Protein AF-A0A1M6W3X0-F1 (afdb_monomer)

pLDDT: mean 87.33, std 5.78, range [67.38, 94.69]

Foldseek 3Di:
DDPVVVVVVLVVQPLVVVCVVCCVPPPVCVLVVQQPDDDPDDPVPDPDGSSRVVVVVVCCVSNVPPDPVSCVVPPD

Organism: NCBI:txid1121950

Solvent-accessible surface area (backbone atoms only — not comparable to fu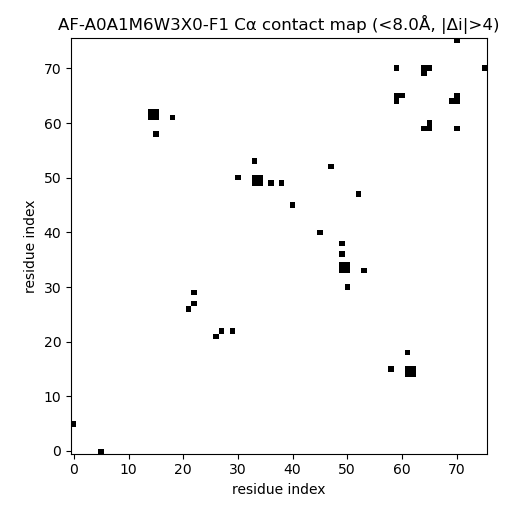ll-atom values): 4713 Å² total; per-residue (Å²): 133,52,76,64,58,54,52,60,54,54,74,72,57,55,46,65,62,55,46,51,53,49,37,60,73,77,38,76,54,50,68,56,57,47,56,70,50,87,68,91,69,64,76,93,80,58,92,67,54,64,42,57,54,51,50,51,58,51,49,33,58,56,70,64,44,86,46,72,67,53,42,47,77,75,74,109

Structure (mmCIF, N/CA/C/O backbone):
data_AF-A0A1M6W3X0-F1
#
_entry.id   AF-A0A1M6W3X0-F1
#
loop_
_atom_site.group_PDB
_atom_site.id
_atom_site.type_symbol
_atom_site.label_atom_id
_atom_site.label_alt_id
_atom_site.label_comp_id
_atom_site.label_asym_id
_atom_site.label_entity_id
_atom_site.label_seq_id
_atom_site.pdbx_PDB_ins_code
_atom_site.Cartn_x
_atom_site.Cartn_y
_atom_site.Cartn_z
_atom_site.occupancy
_atom_site.B_iso_or_equiv
_atom_site.auth_seq_id
_atom_site.auth_comp_id
_atom_site.auth_asym_id
_atom_site.auth_atom_id
_atom_site.pdbx_PDB_model_num
ATOM 1 N N . MET A 1 1 ? -25.869 -1.846 12.015 1.00 67.38 1 MET A N 1
ATOM 2 C CA . MET A 1 1 ? -24.637 -1.476 12.740 1.00 67.38 1 MET A CA 1
ATOM 3 C C . MET A 1 1 ? -24.476 0.033 12.694 1.00 67.38 1 MET A C 1
ATOM 5 O O . MET A 1 1 ? -24.438 0.597 11.599 1.00 67.38 1 MET A O 1
ATOM 9 N N . THR A 1 2 ? -24.443 0.694 13.845 1.00 91.06 2 THR A N 1
ATOM 10 C CA . THR A 1 2 ? -24.280 2.153 13.924 1.00 91.06 2 THR A CA 1
ATOM 11 C C . THR A 1 2 ? -22.852 2.573 13.547 1.00 91.06 2 THR A C 1
ATOM 13 O O . THR A 1 2 ? -21.915 1.773 13.596 1.00 91.06 2 THR A O 1
ATOM 16 N N . LYS A 1 3 ? -22.646 3.845 13.166 1.00 81.69 3 LYS A N 1
ATOM 17 C CA . LYS A 1 3 ? -21.291 4.378 12.898 1.00 81.69 3 LYS A CA 1
ATOM 18 C C . LYS A 1 3 ? -20.366 4.218 14.114 1.00 81.69 3 LYS A C 1
ATOM 20 O O . LYS A 1 3 ? -19.177 3.973 13.946 1.00 81.69 3 LYS A O 1
ATOM 25 N N . LYS A 1 4 ? -20.924 4.324 15.326 1.00 87.50 4 LYS A N 1
ATOM 26 C CA . LYS A 1 4 ? -20.206 4.133 16.591 1.00 87.50 4 LYS A CA 1
ATOM 27 C C . LYS A 1 4 ? -19.730 2.687 16.752 1.00 87.50 4 LYS A C 1
ATOM 29 O O . LYS A 1 4 ? -18.549 2.469 16.984 1.00 87.50 4 LYS A O 1
ATOM 34 N N . GLU A 1 5 ? -20.608 1.712 16.531 1.00 86.75 5 GLU A N 1
ATOM 35 C CA . GLU A 1 5 ? -20.252 0.285 16.578 1.00 86.75 5 GLU A CA 1
ATOM 36 C C . GLU A 1 5 ? -19.159 -0.087 15.567 1.00 86.75 5 GLU A C 1
ATOM 38 O O . GLU A 1 5 ? -18.248 -0.838 15.904 1.00 86.75 5 GLU A O 1
ATOM 43 N N . LYS A 1 6 ? -19.205 0.467 14.346 1.00 81.88 6 LYS A N 1
ATOM 44 C CA . LYS A 1 6 ? -18.150 0.256 13.338 1.00 81.88 6 LYS A CA 1
ATOM 45 C C . LYS A 1 6 ? -16.784 0.758 13.818 1.00 81.88 6 LYS A C 1
ATOM 47 O O . LYS A 1 6 ? -15.786 0.072 13.625 1.00 81.88 6 LYS A O 1
ATOM 52 N N . ARG A 1 7 ? -16.738 1.929 14.465 1.00 78.44 7 ARG A N 1
ATOM 53 C CA . ARG A 1 7 ? -15.498 2.502 15.017 1.00 78.44 7 ARG A CA 1
ATOM 54 C C . ARG A 1 7 ? -14.942 1.673 16.172 1.00 78.44 7 ARG A C 1
ATOM 56 O O . ARG A 1 7 ? -13.742 1.442 16.206 1.00 78.44 7 ARG A O 1
ATOM 63 N N . GLU A 1 8 ? -15.794 1.202 17.081 1.00 83.75 8 GLU A N 1
ATOM 64 C CA . GLU A 1 8 ? -15.350 0.355 18.198 1.00 83.75 8 GLU A CA 1
ATOM 65 C C . GLU A 1 8 ? -14.795 -0.991 17.719 1.00 83.75 8 GLU A C 1
ATOM 67 O O . GLU A 1 8 ? -13.767 -1.435 18.218 1.00 83.75 8 GLU A O 1
ATOM 72 N N . ARG A 1 9 ? -15.401 -1.599 16.691 1.00 81.44 9 ARG A N 1
ATOM 73 C CA . ARG A 1 9 ? -14.842 -2.808 16.063 1.00 81.44 9 ARG A CA 1
ATOM 74 C C . ARG A 1 9 ? -13.493 -2.539 15.394 1.00 81.44 9 ARG A C 1
ATOM 76 O O . ARG A 1 9 ? -12.576 -3.330 15.565 1.00 81.44 9 ARG A O 1
ATOM 83 N N . LYS A 1 10 ? -13.348 -1.401 14.704 1.00 75.62 10 LYS A N 1
ATOM 84 C CA . LYS A 1 10 ? -12.093 -1.009 14.041 1.00 75.62 10 LYS A CA 1
ATOM 85 C C . LYS A 1 10 ? -10.927 -0.827 15.026 1.00 75.62 10 LYS A C 1
ATOM 87 O O . LYS A 1 10 ? -9.793 -1.102 14.671 1.00 75.62 10 LYS A O 1
ATOM 92 N N . LYS A 1 11 ? -11.181 -0.417 16.276 1.00 75.31 11 LYS A N 1
ATOM 93 C CA . LYS A 1 11 ? -10.130 -0.302 17.312 1.00 75.31 11 LYS A CA 1
ATOM 94 C C . LYS A 1 11 ? -9.502 -1.641 17.704 1.00 75.31 11 LYS A C 1
ATOM 96 O O . LYS A 1 11 ? -8.375 -1.660 18.181 1.00 75.31 11 LYS A O 1
ATOM 101 N N . GLN A 1 12 ? -10.246 -2.736 17.565 1.00 73.56 12 GLN A N 1
ATOM 102 C CA . GLN A 1 12 ? -9.756 -4.087 17.852 1.00 73.56 12 GLN A CA 1
ATOM 103 C C . GLN A 1 12 ? -9.126 -4.747 16.622 1.00 73.56 12 GLN A C 1
ATOM 105 O O . GLN A 1 12 ? -8.586 -5.846 16.733 1.00 73.56 12 GLN A O 1
ATOM 110 N N . ASP A 1 13 ? -9.211 -4.094 15.465 1.00 75.44 13 ASP A N 1
ATOM 111 C CA . ASP A 1 13 ? -8.751 -4.642 14.204 1.00 75.44 13 ASP A CA 1
ATOM 112 C C . ASP A 1 13 ? -7.219 -4.662 14.164 1.00 75.44 13 ASP A C 1
ATOM 114 O O . ASP A 1 13 ? -6.554 -3.643 14.369 1.00 75.44 13 ASP A O 1
ATOM 118 N N . ARG A 1 14 ? -6.656 -5.845 13.919 1.00 74.06 14 ARG A N 1
ATOM 119 C CA . ARG A 1 14 ? -5.216 -6.063 13.741 1.00 74.06 14 ARG A CA 1
ATOM 120 C C . ARG A 1 14 ? -4.862 -6.224 12.263 1.00 74.06 14 ARG A C 1
ATOM 122 O O . ARG A 1 14 ? -3.853 -6.849 11.950 1.00 74.06 14 ARG A O 1
ATOM 129 N N . GLY A 1 15 ? -5.645 -5.620 11.366 1.00 81.50 15 GLY A N 1
ATOM 130 C CA . GLY A 1 15 ? -5.549 -5.806 9.917 1.00 81.50 15 GLY A CA 1
ATOM 131 C C . GLY A 1 15 ? -4.133 -5.770 9.329 1.00 81.50 15 GLY A C 1
ATOM 132 O O . GLY A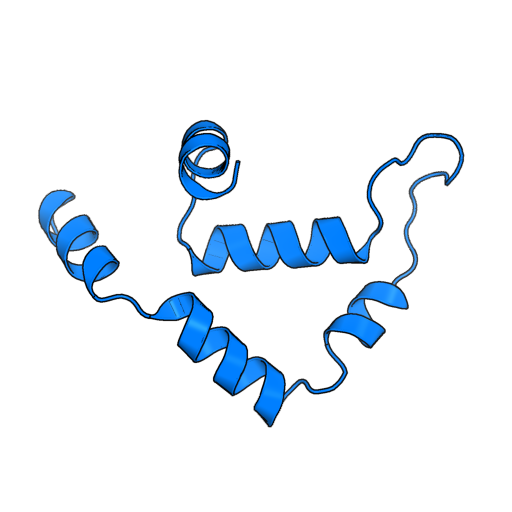 1 15 ? -3.824 -6.596 8.476 1.00 81.50 15 GLY A O 1
ATOM 133 N N . ILE A 1 16 ? -3.237 -4.885 9.794 1.00 84.69 16 ILE A N 1
ATOM 134 C CA . ILE A 1 16 ? -1.835 -4.859 9.321 1.00 84.69 16 ILE A CA 1
ATOM 135 C C . ILE A 1 16 ? -1.079 -6.126 9.732 1.00 84.69 16 ILE A C 1
ATOM 137 O O . ILE A 1 16 ? -0.370 -6.705 8.917 1.00 84.69 16 ILE A O 1
ATOM 141 N N . VAL A 1 17 ? -1.213 -6.559 10.987 1.00 85.69 17 VAL A N 1
ATOM 142 C CA . VAL A 1 17 ? -0.516 -7.745 11.510 1.00 85.69 17 VAL A CA 1
ATOM 143 C C . VAL A 1 17 ? -1.008 -8.998 10.793 1.00 85.69 17 VAL A C 1
ATOM 145 O O . VAL A 1 17 ? -0.197 -9.820 10.368 1.00 85.69 17 VAL A O 1
ATOM 148 N N . ASP A 1 18 ? -2.321 -9.107 10.598 1.00 87.81 18 ASP A N 1
ATOM 149 C CA . ASP A 1 18 ? -2.929 -10.224 9.876 1.00 87.81 18 ASP A CA 1
ATOM 150 C C . ASP A 1 18 ? -2.494 -10.225 8.406 1.00 87.81 18 ASP A C 1
ATOM 152 O O . ASP A 1 18 ? -2.121 -11.267 7.864 1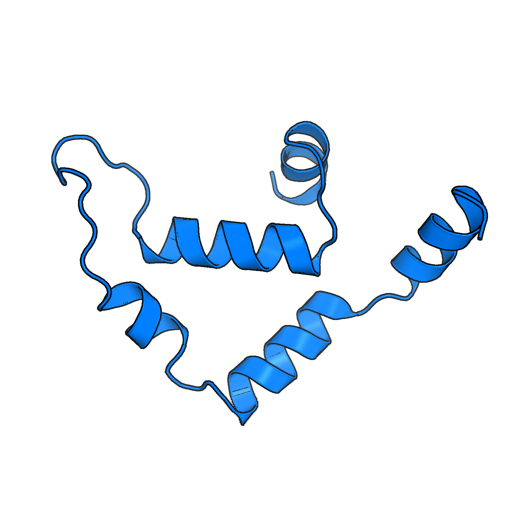.00 87.81 18 ASP A O 1
ATOM 156 N N . PHE A 1 19 ? -2.437 -9.049 7.774 1.00 89.38 19 PHE A N 1
ATOM 157 C CA . PHE A 1 19 ? -1.891 -8.907 6.429 1.00 89.38 19 PHE A CA 1
ATOM 158 C C . PHE A 1 19 ? -0.426 -9.329 6.357 1.00 89.38 19 PHE A C 1
ATOM 160 O O . PHE A 1 19 ? -0.075 -10.091 5.464 1.00 89.38 19 PHE A O 1
ATOM 167 N N . MET A 1 20 ? 0.426 -8.891 7.288 1.00 89.12 20 MET A N 1
ATOM 168 C CA . MET A 1 20 ? 1.835 -9.292 7.309 1.00 89.12 20 MET A CA 1
ATOM 169 C C . MET A 1 20 ? 1.981 -10.804 7.484 1.00 89.12 20 MET A C 1
ATOM 171 O O . MET A 1 20 ? 2.823 -11.408 6.827 1.00 89.12 20 MET A O 1
ATOM 175 N N . MET A 1 21 ? 1.151 -11.434 8.318 1.00 91.81 21 MET A N 1
ATOM 176 C CA . MET A 1 21 ? 1.163 -12.887 8.497 1.00 91.81 21 MET A CA 1
ATOM 177 C C . MET A 1 21 ? 0.772 -13.619 7.202 1.00 91.81 21 MET A C 1
ATOM 179 O O . MET A 1 21 ? 1.481 -14.530 6.778 1.00 91.81 21 MET A O 1
ATOM 183 N N . VAL A 1 22 ? -0.311 -13.197 6.542 1.00 91.62 22 VAL A N 1
ATOM 184 C CA . VAL A 1 22 ? -0.788 -13.788 5.278 1.00 91.62 22 VAL A CA 1
ATOM 185 C C . VAL A 1 22 ? 0.197 -13.536 4.137 1.00 91.62 22 VAL A C 1
ATOM 187 O O . VAL A 1 22 ? 0.525 -14.463 3.399 1.00 91.62 22 VAL A O 1
ATOM 190 N N . ALA A 1 23 ? 0.691 -12.306 3.999 1.00 91.38 23 ALA A N 1
ATOM 191 C CA . ALA A 1 23 ? 1.651 -11.927 2.971 1.00 91.38 23 ALA A CA 1
ATOM 192 C C . ALA A 1 23 ? 2.958 -12.705 3.135 1.00 91.38 23 ALA A C 1
ATOM 194 O O . ALA A 1 23 ? 3.426 -13.304 2.173 1.00 91.38 23 ALA A O 1
ATOM 195 N N . ASN A 1 24 ? 3.489 -12.798 4.355 1.00 89.88 24 ASN A N 1
ATOM 196 C CA . ASN A 1 24 ? 4.699 -13.574 4.603 1.00 89.88 24 ASN A CA 1
ATOM 197 C C . ASN 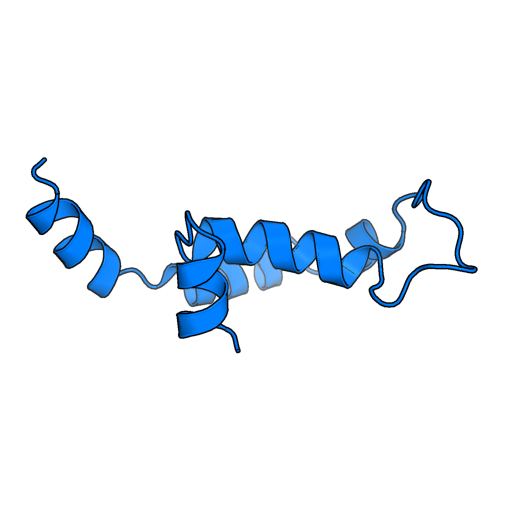A 1 24 ? 4.483 -15.072 4.410 1.00 89.88 24 ASN A C 1
ATOM 199 O O . ASN A 1 24 ? 5.409 -15.735 3.986 1.00 89.88 24 ASN A O 1
ATOM 203 N N . HIS A 1 25 ? 3.308 -15.631 4.709 1.00 93.56 25 HIS A N 1
ATOM 204 C CA . HIS A 1 25 ? 3.105 -17.075 4.571 1.00 93.56 25 HIS A CA 1
ATOM 205 C C . HIS A 1 25 ? 2.808 -17.497 3.126 1.00 93.56 25 HIS A C 1
ATOM 207 O O . HIS A 1 25 ? 3.402 -18.446 2.616 1.00 93.56 25 HIS A O 1
ATOM 213 N N . PHE A 1 26 ? 1.905 -16.785 2.452 1.00 94.69 26 PHE A N 1
ATOM 214 C CA . PHE A 1 26 ? 1.391 -17.173 1.137 1.00 94.69 26 PHE A CA 1
ATOM 215 C C . PHE A 1 26 ? 2.011 -16.387 -0.020 1.00 94.69 26 PHE A C 1
ATOM 217 O O . PHE A 1 26 ? 2.095 -16.902 -1.131 1.00 94.69 26 PHE A O 1
ATOM 224 N N . PHE A 1 27 ? 2.461 -15.156 0.222 1.00 92.62 27 PHE A N 1
ATOM 225 C CA . PHE A 1 27 ? 2.861 -14.214 -0.823 1.00 92.62 27 PHE A CA 1
ATOM 226 C C . PHE A 1 27 ? 4.281 -13.676 -0.598 1.00 92.62 27 PHE A C 1
ATOM 228 O O . PHE A 1 27 ? 4.518 -12.471 -0.660 1.00 92.62 27 PHE A O 1
ATOM 235 N N . HIS A 1 28 ? 5.243 -14.576 -0.373 1.00 91.88 28 HIS A N 1
ATOM 236 C CA . HIS A 1 28 ? 6.653 -14.234 -0.125 1.00 91.88 28 HIS A CA 1
ATOM 237 C C . HIS A 1 28 ? 7.257 -13.290 -1.181 1.00 91.88 28 HIS A C 1
ATOM 239 O O . HIS A 1 28 ? 8.129 -12.486 -0.868 1.00 91.88 28 HIS A O 1
ATOM 245 N N . TYR A 1 29 ? 6.773 -13.369 -2.423 1.00 93.25 29 TYR A N 1
ATOM 246 C CA . TYR A 1 29 ? 7.247 -12.568 -3.551 1.00 93.25 29 TYR A CA 1
ATOM 247 C C . TYR A 1 29 ? 6.313 -11.407 -3.914 1.00 93.25 29 TYR A C 1
ATOM 249 O O . TYR A 1 29 ? 6.476 -10.817 -4.977 1.00 93.25 29 TYR A O 1
ATOM 257 N N . LEU A 1 30 ? 5.352 -11.040 -3.055 1.00 91.62 30 LEU A N 1
ATOM 258 C CA . LEU A 1 30 ? 4.367 -9.990 -3.352 1.00 91.62 30 LEU A CA 1
ATOM 259 C C . LEU A 1 30 ? 5.024 -8.678 -3.792 1.00 91.62 30 LEU A C 1
ATOM 261 O O . LEU A 1 30 ? 4.624 -8.090 -4.792 1.00 91.62 30 LEU A O 1
ATOM 265 N N . GLN A 1 31 ? 6.057 -8.242 -3.067 1.00 90.31 31 GLN A N 1
ATOM 266 C CA . GLN A 1 31 ? 6.792 -7.020 -3.388 1.00 90.31 31 GLN A CA 1
ATOM 267 C C . GLN A 1 31 ? 7.474 -7.108 -4.756 1.00 90.31 31 GLN A C 1
ATOM 269 O O . GLN A 1 31 ? 7.428 -6.155 -5.531 1.0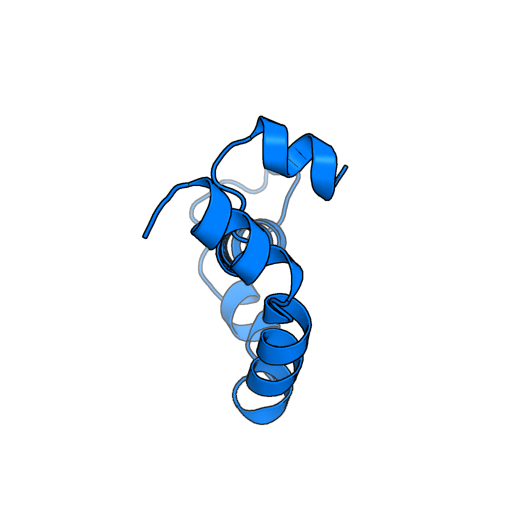0 90.31 31 GLN A O 1
ATOM 274 N N . GLN A 1 32 ? 8.091 -8.254 -5.051 1.00 93.50 32 GLN A N 1
ATOM 275 C CA . GLN A 1 32 ? 8.764 -8.496 -6.321 1.00 93.50 32 GLN A CA 1
ATOM 276 C C . GLN A 1 32 ? 7.757 -8.501 -7.475 1.00 93.50 32 GLN A C 1
ATOM 278 O O . GLN A 1 32 ? 7.979 -7.825 -8.472 1.00 93.50 32 GLN A O 1
ATOM 283 N N . TRP A 1 33 ? 6.610 -9.161 -7.310 1.00 94.00 33 TRP A N 1
ATOM 284 C CA . TRP A 1 33 ? 5.565 -9.176 -8.331 1.00 94.00 33 TRP A CA 1
ATOM 285 C C . TRP A 1 33 ? 5.036 -7.780 -8.643 1.00 94.00 33 TRP A C 1
ATOM 287 O O . TRP A 1 33 ? 4.857 -7.459 -9.810 1.00 94.00 33 TRP A O 1
ATOM 297 N N . ILE A 1 34 ? 4.824 -6.935 -7.628 1.00 92.75 34 ILE A N 1
ATOM 298 C CA . ILE A 1 34 ? 4.392 -5.544 -7.842 1.00 92.75 34 ILE A CA 1
ATOM 299 C C . ILE A 1 34 ? 5.491 -4.741 -8.552 1.00 92.75 34 ILE A C 1
ATOM 301 O O . ILE A 1 34 ? 5.190 -3.943 -9.437 1.00 92.75 34 ILE A O 1
ATOM 305 N N . SER A 1 35 ? 6.756 -4.968 -8.195 1.00 91.19 35 SER A N 1
ATOM 306 C CA . SER A 1 35 ? 7.908 -4.315 -8.822 1.00 91.19 35 SER A CA 1
ATOM 307 C C . SER A 1 35 ? 8.102 -4.703 -10.290 1.00 91.19 35 SER A C 1
ATOM 309 O O . SER A 1 35 ? 8.646 -3.911 -11.052 1.00 91.19 35 SER A O 1
ATOM 311 N N . GLU A 1 36 ? 7.727 -5.921 -10.673 1.00 93.62 36 GLU A N 1
ATOM 312 C CA . GLU A 1 36 ? 7.869 -6.444 -12.037 1.00 93.62 36 GLU A CA 1
ATOM 313 C C . GLU A 1 36 ? 6.706 -6.031 -12.954 1.00 93.62 36 GLU A C 1
ATOM 315 O O . GLU A 1 36 ? 6.755 -6.261 -14.163 1.00 93.62 36 GLU A O 1
ATOM 320 N N . MET A 1 37 ? 5.654 -5.413 -12.406 1.00 91.62 37 MET A N 1
ATOM 321 C CA . MET A 1 37 ? 4.557 -4.883 -13.210 1.00 91.62 37 MET A CA 1
ATOM 322 C C . MET A 1 37 ? 5.050 -3.743 -14.105 1.00 91.62 37 MET A C 1
ATOM 324 O O . MET A 1 37 ? 5.742 -2.833 -13.653 1.00 91.62 37 MET A O 1
ATOM 328 N N . ASN A 1 38 ? 4.620 -3.754 -15.369 1.00 91.00 38 ASN A N 1
ATOM 329 C CA . ASN A 1 38 ? 4.887 -2.653 -16.287 1.00 91.00 38 ASN A CA 1
ATOM 330 C C . ASN A 1 38 ? 4.184 -1.382 -15.803 1.00 91.00 38 ASN A C 1
ATOM 332 O O . ASN A 1 38 ? 2.954 -1.294 -15.829 1.00 91.00 38 ASN A O 1
ATOM 336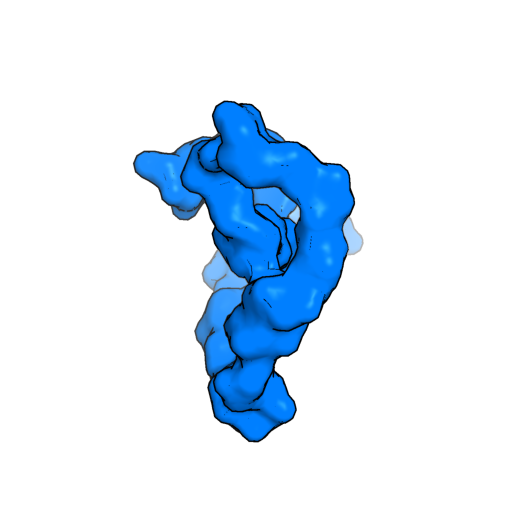 N N . ASP A 1 39 ? 4.979 -0.399 -15.397 1.00 90.81 39 ASP A N 1
ATOM 337 C CA . ASP A 1 39 ? 4.503 0.931 -15.059 1.00 90.81 39 ASP A CA 1
ATOM 338 C C . ASP A 1 39 ? 4.369 1.770 -16.343 1.00 90.81 39 ASP A C 1
ATOM 340 O O . ASP A 1 39 ? 5.371 2.013 -17.018 1.00 90.81 39 ASP A O 1
ATOM 344 N N . PRO A 1 40 ? 3.153 2.202 -16.726 1.00 91.81 40 PRO A N 1
ATOM 345 C CA . PRO A 1 40 ? 2.956 3.017 -17.922 1.00 91.81 40 PRO A CA 1
ATOM 346 C C . PRO A 1 40 ? 3.408 4.475 -17.740 1.00 91.81 40 PRO A C 1
ATOM 348 O O . PRO A 1 40 ? 3.347 5.247 -18.699 1.00 91.81 40 PRO A O 1
ATOM 351 N N . ARG A 1 41 ? 3.786 4.890 -16.524 1.00 91.25 41 ARG A N 1
ATOM 352 C CA . ARG A 1 41 ? 4.234 6.255 -16.230 1.00 91.25 41 ARG A CA 1
ATOM 353 C C . ARG A 1 41 ? 5.653 6.470 -16.751 1.00 91.25 41 ARG A C 1
ATOM 355 O O . ARG A 1 41 ? 6.498 5.583 -16.691 1.00 91.25 41 ARG A O 1
ATOM 362 N N . ASP A 1 42 ? 5.924 7.676 -17.230 1.00 90.62 42 ASP A N 1
ATOM 363 C CA . ASP A 1 42 ? 7.269 8.052 -17.663 1.00 90.62 42 ASP A CA 1
ATOM 364 C C . ASP A 1 42 ? 8.167 8.260 -16.437 1.00 90.62 42 ASP A C 1
ATOM 366 O O . ASP A 1 42 ? 7.802 8.963 -15.490 1.00 90.62 42 ASP A O 1
ATOM 370 N N . SER A 1 43 ? 9.364 7.679 -16.465 1.00 86.00 43 SER A N 1
ATOM 371 C CA . SER A 1 43 ? 10.314 7.762 -15.356 1.00 86.00 43 SER A CA 1
ATOM 372 C C . SER A 1 43 ? 10.854 9.176 -15.115 1.00 86.00 43 SER A C 1
ATOM 374 O O . SER A 1 43 ? 11.322 9.468 -14.016 1.00 86.00 43 SER A O 1
ATOM 376 N N . SER A 1 44 ? 10.762 10.074 -16.101 1.00 90.44 44 SER A N 1
ATOM 377 C CA . SER A 1 44 ? 11.265 11.451 -16.009 1.00 90.44 44 SER A CA 1
ATOM 378 C C . SER A 1 44 ? 10.504 12.343 -15.021 1.00 90.44 44 SER A C 1
ATOM 380 O O . SER A 1 44 ? 11.050 13.361 -14.594 1.00 90.44 44 SER A O 1
ATOM 382 N N . TYR A 1 45 ? 9.273 11.980 -14.637 1.00 88.56 45 TYR A N 1
ATOM 383 C CA . TYR A 1 45 ? 8.426 12.800 -13.758 1.00 88.56 45 TYR A CA 1
ATOM 384 C C . TYR A 1 45 ? 7.912 12.083 -12.503 1.00 88.56 45 TYR A C 1
ATOM 386 O O . TYR A 1 45 ? 7.062 12.629 -11.794 1.00 88.56 45 TYR A O 1
ATOM 394 N N . ILE A 1 46 ? 8.394 10.876 -12.196 1.00 90.38 46 ILE A N 1
ATOM 395 C CA . ILE A 1 46 ? 7.951 10.135 -11.006 1.00 90.38 46 ILE A CA 1
ATOM 396 C C . ILE A 1 46 ? 8.915 10.311 -9.830 1.00 90.38 46 ILE A C 1
ATOM 398 O O . ILE A 1 46 ? 10.129 10.218 -9.967 1.00 90.38 46 ILE A O 1
ATOM 402 N N . THR A 1 47 ? 8.352 10.532 -8.641 1.00 91.00 47 THR A N 1
ATOM 403 C CA . THR A 1 47 ? 9.090 10.533 -7.362 1.00 91.00 47 THR A CA 1
ATOM 404 C C . THR A 1 47 ? 8.904 9.221 -6.595 1.00 91.00 47 THR A C 1
ATOM 406 O O . THR A 1 47 ? 9.773 8.826 -5.829 1.00 91.00 47 THR A O 1
ATOM 409 N N . TYR A 1 48 ? 7.778 8.536 -6.823 1.00 90.75 48 TYR A N 1
ATOM 410 C CA . TYR A 1 48 ? 7.405 7.287 -6.158 1.00 90.75 48 TYR A CA 1
ATOM 411 C C . TYR A 1 48 ? 7.396 6.128 -7.150 1.00 90.75 48 TYR A C 1
ATOM 413 O O . TYR A 1 48 ? 6.822 6.242 -8.243 1.00 90.75 48 TYR A O 1
ATOM 421 N N . SER A 1 49 ? 7.975 5.001 -6.742 1.00 90.38 49 SER A N 1
ATOM 422 C CA . SER A 1 49 ? 8.001 3.774 -7.535 1.00 90.38 49 SER A CA 1
ATOM 423 C C . SER A 1 49 ? 6.609 3.140 -7.649 1.00 90.38 49 SER A C 1
ATOM 425 O O . SER A 1 49 ? 5.676 3.467 -6.909 1.00 90.38 49 SER A O 1
ATOM 427 N N . GLN A 1 50 ? 6.448 2.214 -8.595 1.00 90.25 50 GLN A N 1
ATOM 428 C CA . GLN A 1 50 ? 5.226 1.412 -8.732 1.00 90.25 50 GLN A CA 1
ATOM 429 C C . GLN A 1 50 ? 4.906 0.638 -7.445 1.00 90.25 50 GLN A C 1
ATOM 431 O O . GLN A 1 50 ? 3.750 0.562 -7.023 1.00 90.25 50 GLN A O 1
ATOM 436 N N . THR A 1 51 ? 5.943 0.117 -6.791 1.00 92.38 51 THR A N 1
ATOM 437 C CA . THR A 1 51 ? 5.845 -0.607 -5.523 1.00 92.38 51 THR A CA 1
ATOM 438 C C . THR A 1 51 ? 5.311 0.282 -4.406 1.00 92.38 51 THR A C 1
ATOM 440 O O . THR A 1 51 ? 4.401 -0.136 -3.690 1.00 92.38 51 THR A O 1
ATOM 443 N N . ASP A 1 52 ? 5.795 1.523 -4.306 1.00 91.38 52 ASP A N 1
ATOM 444 C CA . ASP A 1 52 ? 5.339 2.481 -3.290 1.00 91.38 52 ASP A CA 1
ATOM 445 C C . ASP A 1 52 ? 3.839 2.759 -3.427 1.00 91.38 52 ASP A C 1
ATOM 447 O O . ASP A 1 52 ? 3.090 2.701 -2.450 1.00 91.38 52 ASP A O 1
ATOM 451 N N . LEU A 1 53 ? 3.374 2.995 -4.659 1.00 91.12 53 LEU A N 1
ATOM 452 C CA . LEU A 1 53 ? 1.955 3.225 -4.928 1.00 91.12 53 LEU A CA 1
ATOM 453 C C . LEU A 1 53 ? 1.100 1.977 -4.684 1.00 91.12 53 LEU A C 1
ATOM 455 O O . LEU A 1 53 ? -0.001 2.084 -4.133 1.00 91.12 53 LEU A O 1
ATOM 459 N N . GLY A 1 54 ? 1.599 0.800 -5.066 1.00 92.00 54 GLY A N 1
ATOM 460 C CA . GLY A 1 54 ? 0.924 -0.475 -4.838 1.00 92.00 54 GLY A CA 1
ATOM 461 C C . GLY A 1 54 ? 0.707 -0.744 -3.350 1.00 92.00 54 GLY A C 1
ATOM 462 O O . GLY A 1 54 ? -0.423 -0.992 -2.920 1.00 92.00 54 GLY A O 1
ATOM 463 N N . TYR A 1 55 ? 1.760 -0.615 -2.540 1.00 91.25 55 TYR A N 1
ATOM 464 C CA . TYR A 1 55 ? 1.656 -0.798 -1.092 1.00 91.25 55 TYR A CA 1
ATOM 465 C C . TYR A 1 55 ? 0.819 0.286 -0.420 1.00 91.25 55 TYR A C 1
ATOM 467 O O . TYR A 1 55 ? 0.020 -0.044 0.454 1.00 91.25 55 TYR A O 1
ATOM 475 N N . MET A 1 56 ? 0.907 1.545 -0.853 1.00 90.44 56 MET A N 1
ATOM 476 C CA . MET A 1 56 ? 0.012 2.604 -0.375 1.00 90.44 56 MET A CA 1
ATOM 477 C C . MET A 1 56 ? -1.464 2.245 -0.577 1.00 90.44 56 MET A C 1
ATOM 479 O O . MET A 1 56 ? -2.269 2.390 0.345 1.00 90.44 56 MET A O 1
ATOM 483 N N . ALA A 1 57 ? -1.831 1.746 -1.760 1.00 89.75 57 ALA A N 1
ATOM 484 C CA . ALA A 1 57 ? -3.204 1.339 -2.043 1.00 89.75 57 ALA A CA 1
ATOM 485 C C . ALA A 1 57 ? -3.648 0.166 -1.154 1.00 89.75 57 ALA A C 1
ATOM 487 O O . ALA A 1 57 ? -4.765 0.175 -0.630 1.00 89.75 57 ALA A O 1
ATOM 488 N N . ILE A 1 58 ? -2.778 -0.823 -0.945 1.00 91.62 58 ILE A N 1
ATOM 489 C CA . ILE A 1 58 ? -3.050 -1.978 -0.081 1.00 91.62 58 ILE A CA 1
ATOM 490 C C . ILE A 1 58 ? -3.232 -1.532 1.379 1.00 91.62 58 ILE A C 1
ATOM 492 O O . ILE A 1 58 ? -4.263 -1.820 1.992 1.00 91.62 58 ILE A O 1
ATOM 496 N N . LEU A 1 59 ? -2.284 -0.762 1.917 1.00 88.62 59 LEU A N 1
ATOM 497 C CA . LEU A 1 59 ? -2.283 -0.295 3.305 1.00 88.62 59 LEU A CA 1
ATOM 498 C C . LEU A 1 59 ? -3.460 0.630 3.610 1.00 88.62 59 LEU A C 1
ATOM 500 O O . LEU A 1 59 ? -4.105 0.469 4.644 1.00 88.62 59 LEU A O 1
ATOM 504 N N . LYS A 1 60 ? -3.806 1.543 2.694 1.00 88.69 60 LYS A N 1
ATOM 505 C CA . LYS A 1 60 ? -5.009 2.381 2.810 1.00 88.69 60 LYS A CA 1
ATOM 506 C C . LYS A 1 60 ? -6.251 1.529 3.078 1.00 88.69 60 LYS A C 1
ATOM 508 O O . LYS A 1 60 ? -7.045 1.859 3.957 1.00 88.69 60 LYS A O 1
ATOM 513 N N . ASN A 1 61 ? -6.425 0.445 2.322 1.00 87.88 61 ASN A N 1
ATOM 514 C CA . ASN A 1 61 ? -7.597 -0.417 2.447 1.00 87.88 61 ASN A CA 1
ATOM 515 C C . ASN A 1 61 ? -7.567 -1.241 3.738 1.00 87.88 61 ASN A C 1
ATOM 517 O O . ASN A 1 61 ? -8.571 -1.274 4.447 1.00 87.88 61 ASN A O 1
ATOM 521 N N . ILE A 1 62 ? -6.424 -1.844 4.076 1.00 88.19 62 ILE A N 1
ATOM 522 C CA . ILE A 1 62 ? -6.259 -2.647 5.300 1.00 88.19 62 ILE A CA 1
ATOM 523 C C . ILE A 1 62 ? -6.489 -1.801 6.552 1.00 88.19 62 ILE A C 1
ATOM 525 O O . ILE A 1 62 ? -7.210 -2.202 7.458 1.00 88.19 62 ILE A O 1
ATOM 529 N N . CYS A 1 63 ? -5.928 -0.595 6.588 1.00 84.38 63 CYS A N 1
ATOM 530 C CA . CYS A 1 63 ? -6.084 0.323 7.713 1.00 84.38 63 CYS A CA 1
ATOM 531 C C . CYS A 1 63 ? -7.437 1.054 7.696 1.00 84.38 63 CYS A C 1
ATOM 533 O O . CYS A 1 63 ? -7.718 1.887 8.564 1.00 84.38 63 CYS A O 1
ATOM 535 N N . GLY A 1 64 ? -8.290 0.774 6.705 1.00 84.88 64 GLY A N 1
ATOM 536 C CA . GLY A 1 64 ? -9.595 1.400 6.524 1.00 84.88 64 GLY A CA 1
ATOM 537 C C . GLY A 1 64 ? -9.519 2.923 6.433 1.00 84.88 64 GLY A C 1
ATOM 538 O O . GLY A 1 64 ? -10.370 3.596 7.019 1.00 84.88 64 GLY A O 1
ATOM 539 N N . GLN A 1 65 ? -8.479 3.463 5.796 1.00 87.00 65 GLN A N 1
ATOM 540 C CA . GLN A 1 65 ? -8.369 4.893 5.529 1.00 87.00 65 GLN A CA 1
ATOM 541 C C . GLN A 1 65 ? -9.212 5.228 4.303 1.00 87.00 65 GLN A C 1
ATOM 543 O O . GLN A 1 65 ? -8.949 4.780 3.183 1.00 87.00 65 GLN A O 1
ATOM 548 N N . HIS A 1 66 ? -10.271 5.999 4.513 1.00 84.94 66 HIS A N 1
ATOM 549 C CA . HIS A 1 66 ? -11.240 6.297 3.464 1.00 84.94 66 HIS A CA 1
ATOM 550 C C . HIS A 1 66 ? -11.033 7.685 2.869 1.00 84.94 66 HIS A C 1
ATOM 552 O O . HIS A 1 66 ? -11.498 7.944 1.758 1.00 84.94 66 HIS A O 1
ATOM 558 N N . THR A 1 67 ? -10.312 8.560 3.569 1.00 87.19 67 THR A N 1
ATOM 559 C CA . THR A 1 67 ? -10.054 9.931 3.125 1.00 87.19 67 THR A CA 1
ATOM 560 C C . THR A 1 67 ? -8.563 10.249 3.093 1.00 87.19 67 THR A C 1
ATOM 562 O O . THR A 1 67 ? -7.772 9.658 3.822 1.00 87.19 67 THR A O 1
ATOM 565 N N . MET A 1 68 ? -8.181 11.218 2.258 1.00 86.31 68 MET A N 1
ATOM 566 C CA . MET A 1 68 ? -6.799 11.713 2.208 1.00 86.31 68 MET A CA 1
ATOM 567 C C . MET A 1 68 ? -6.374 12.357 3.529 1.00 86.31 68 MET A C 1
ATOM 569 O O . MET A 1 68 ? -5.236 12.202 3.945 1.00 86.31 68 MET A O 1
ATOM 573 N N . ARG A 1 69 ? -7.312 13.004 4.229 1.00 88.12 69 ARG A N 1
ATOM 574 C CA . ARG A 1 69 ? -7.061 13.574 5.553 1.00 88.12 69 ARG A CA 1
ATOM 575 C C . ARG A 1 69 ? -6.739 12.496 6.589 1.00 88.12 69 ARG A C 1
ATOM 577 O O . ARG A 1 69 ? -5.813 12.655 7.364 1.00 88.12 69 ARG A O 1
ATOM 584 N N . GLU A 1 70 ? -7.482 11.391 6.585 1.00 86.38 70 GLU A N 1
ATOM 585 C CA . GLU A 1 70 ? -7.188 10.256 7.467 1.00 86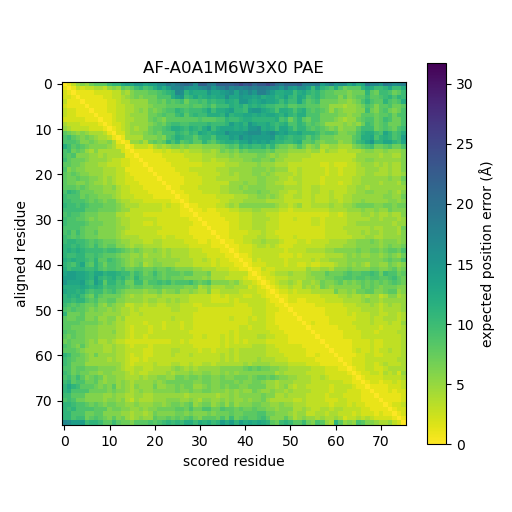.38 70 GLU A CA 1
ATOM 586 C C . GLU A 1 70 ? -5.857 9.575 7.110 1.00 86.38 70 GLU A C 1
ATOM 588 O O . GLU A 1 70 ? -5.183 9.068 8.000 1.00 86.38 70 GLU A O 1
ATOM 593 N N . MET A 1 71 ? -5.473 9.548 5.827 1.00 86.56 71 MET A N 1
ATOM 594 C CA . MET A 1 71 ? -4.145 9.077 5.416 1.00 86.56 71 MET A CA 1
ATOM 595 C C . MET A 1 71 ? -3.045 9.964 6.004 1.00 86.56 71 MET A C 1
ATOM 597 O O . MET A 1 71 ? -2.091 9.442 6.562 1.00 86.56 71 MET A O 1
ATOM 601 N N . GLU A 1 72 ? -3.200 11.284 5.919 1.00 87.00 72 GLU A N 1
ATOM 602 C CA . GLU A 1 72 ? -2.234 12.243 6.45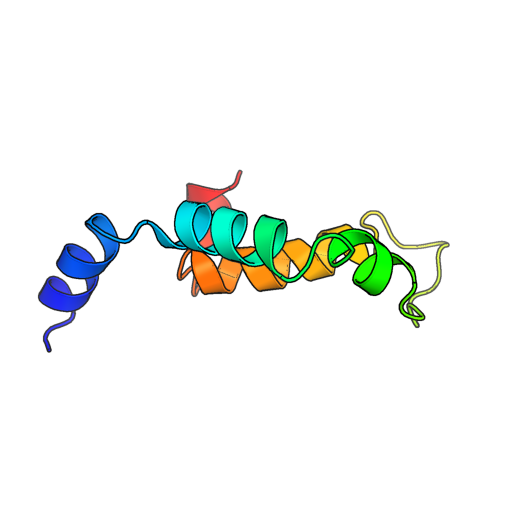6 1.00 87.00 72 GLU A CA 1
ATOM 603 C C . GLU A 1 72 ? -2.152 12.179 7.987 1.00 87.00 72 GLU A C 1
ATOM 605 O O . GLU A 1 72 ? -1.063 12.089 8.527 1.00 87.00 72 GLU A O 1
ATOM 610 N N . GLU A 1 73 ? -3.281 12.111 8.698 1.00 85.88 73 GLU A N 1
ATOM 611 C CA . GLU A 1 73 ? -3.292 12.031 10.169 1.00 85.88 73 GLU A CA 1
ATOM 612 C C . GLU A 1 73 ? -2.708 10.716 10.729 1.00 85.88 73 GLU A C 1
ATOM 614 O O . GLU A 1 73 ? -2.272 10.691 11.878 1.00 85.88 73 GLU A O 1
ATOM 619 N N . ASN A 1 74 ? -2.744 9.613 9.968 1.00 80.19 74 ASN A N 1
ATOM 620 C CA . ASN A 1 74 ? -2.321 8.291 10.454 1.00 80.19 74 ASN A CA 1
ATOM 621 C C . ASN A 1 74 ? -0.986 7.793 9.878 1.00 80.19 74 ASN A C 1
ATOM 623 O O . ASN A 1 74 ? -0.434 6.836 10.425 1.00 80.19 74 ASN A O 1
ATOM 627 N N . PHE A 1 75 ? -0.506 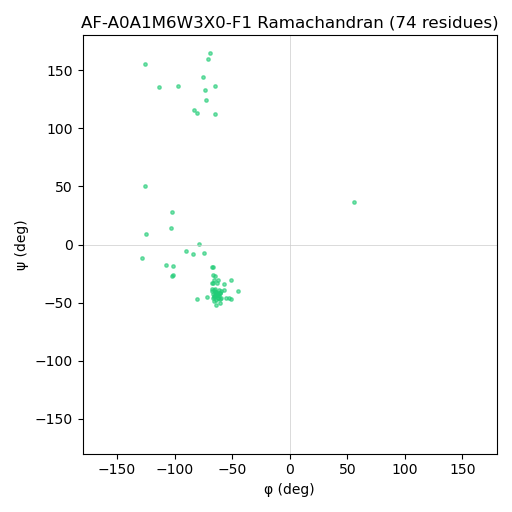8.361 8.768 1.00 76.44 75 PHE A N 1
ATOM 628 C CA . PHE A 1 75 ? 0.688 7.877 8.063 1.00 76.44 75 PHE A CA 1
ATOM 629 C C . PHE A 1 75 ? 1.754 8.945 7.776 1.00 76.44 75 PHE A C 1
ATOM 631 O O . PHE A 1 75 ? 2.857 8.551 7.395 1.00 76.44 75 PHE A O 1
ATOM 638 N N . ASN A 1 76 ? 1.459 10.239 7.958 1.00 73.75 76 ASN A N 1
ATOM 639 C CA . ASN A 1 76 ? 2.459 11.319 7.971 1.00 73.75 76 ASN A CA 1
ATOM 640 C C . ASN A 1 76 ? 2.746 11.772 9.407 1.00 73.75 76 ASN A C 1
ATOM 642 O O . ASN A 1 76 ? 3.874 12.265 9.630 1.00 73.75 76 ASN A O 1
#

Secondary structure (DSSP, 8-state):
--HHHHHHHHHT--HHHHHHHHHHHH-TTHHHHHHTS---S-GGG-SS-HHHHHHHHHHHHHTT--SHHHHHHHH-

Radius of gyration: 15.4 Å; Cα contacts (8 Å, |Δi|>4): 28; chains: 1; bounding box: 36×31×36 Å

Mean predicted aligned error: 5.3 Å

Sequence (76 aa):
MTKKEKRERKKQDRGIVDFMMVANHFFHYLQQWISEMNDPRDSSYITYSQTDLGYMAILKNICGQHTMREMEENFN